Protein AF-A0A2S5E9N4-F1 (afdb_monomer)

Secondary structure (DSSP, 8-state):
---SS-HHHHHHHHHHHHHSSS-HHHHHHHHHHHHHHHHHHHHHHHHHHHHHHHHHHHHHHHHHHHHTTSHHHHHHHHHHHHHHHHHHHHHHHHHHHHH--SHHHHHHHHHHHHHHHHH---HHHHHHHH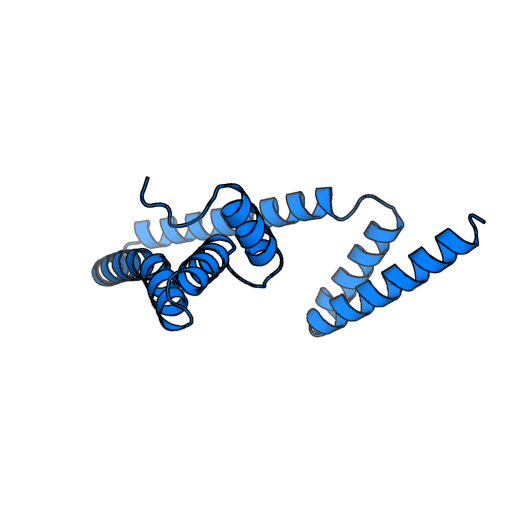HHHHHHHHHHHHHTT-

Sequence (146 aa):
KHNWATDEEVIDYYAIGQSTPGIIAINTATFIGYKLRGTLGGIFATLGMVFPSIVIITIIAIFFEQFQNLQIVQHAFGGIRVVVVALMLNAIINMWKKSIKDYIGIIIFLVSFLVVAFLKLSPVVVVIASFAVGLIIQQNKDDDRK

Organism: NCBI:txid1122953

Mean predicted aligned error: 6.97 Å

InterPro domains:
  IPR003370 Chromate transporter [PF02417] (2-135)
  IPR052518 Chromate transport protein [PTHR43663] (2-140)

Foldseek 3Di:
DPPLDDPVLLVVQLVVLVVDPDDSCLSSQLVSLCVVPNNVRSVVSNCVVCVVVCVVVVVCVVVCVVCVPPPVNVVVVVVVVVVVVVVVVVVVVVCCVVQDDDPVSVVLVVVLCCCVVPVVDDNVVSVVVSVVVVVVVVVVVVVVVD

Solvent-accessible surface area (backbone atoms only — not comparable to full-atom values): 8084 Å² total; per-residue (Å²): 131,91,76,75,64,54,77,66,54,50,52,52,35,41,54,51,13,66,73,41,94,75,57,39,68,52,45,23,39,21,49,46,20,25,73,73,52,38,72,62,25,16,51,52,35,35,48,61,66,50,45,61,56,52,52,53,51,50,55,50,51,67,60,38,72,81,48,58,85,40,66,70,50,48,52,49,53,51,52,50,52,54,51,52,51,52,52,52,50,49,52,52,52,56,47,42,70,73,72,47,85,47,75,67,46,51,50,53,49,53,53,51,47,50,45,42,74,71,65,73,48,62,63,68,59,52,50,54,52,52,50,55,53,50,52,54,56,52,51,55,56,56,60,78,72,109

Radius of gyration: 22.28 Å; Cα contacts (8 Å, |Δi|>4): 81; chains: 1; bounding box: 50×45×62 Å

Structure (mmCIF, N/CA/C/O backbone):
data_AF-A0A2S5E9N4-F1
#
_entry.id   AF-A0A2S5E9N4-F1
#
loop_
_atom_site.group_PDB
_atom_site.id
_atom_site.type_symbol
_atom_site.label_atom_id
_atom_site.label_alt_id
_atom_site.label_comp_id
_atom_site.label_asym_id
_atom_site.label_entity_id
_atom_site.label_seq_id
_atom_site.pdbx_PDB_ins_code
_atom_site.Cartn_x
_atom_site.Cartn_y
_atom_site.Cartn_z
_atom_site.occupancy
_atom_site.B_iso_or_equiv
_atom_site.auth_seq_id
_atom_site.auth_comp_id
_atom_site.auth_asym_id
_atom_site.auth_atom_id
_atom_site.pdbx_PDB_model_num
ATOM 1 N N . LYS A 1 1 ? 15.081 24.960 6.675 1.00 50.09 1 LYS A N 1
ATOM 2 C CA . LYS A 1 1 ? 14.707 23.639 6.103 1.00 50.09 1 LYS A CA 1
ATOM 3 C C . LYS A 1 1 ? 15.705 22.629 6.683 1.00 50.09 1 LYS A C 1
ATOM 5 O O . LYS A 1 1 ? 16.889 22.896 6.578 1.00 50.09 1 LYS A O 1
ATOM 10 N N . HIS A 1 2 ? 15.284 21.571 7.386 1.00 69.44 2 HIS A N 1
ATOM 11 C CA . HIS A 1 2 ? 16.169 20.730 8.225 1.00 69.44 2 HIS A CA 1
ATOM 12 C C . HIS A 1 2 ? 17.131 19.783 7.452 1.00 69.44 2 HIS A C 1
ATOM 14 O O . HIS A 1 2 ? 17.698 18.889 8.067 1.00 69.44 2 HIS A O 1
ATOM 20 N N . ASN A 1 3 ? 17.320 19.959 6.133 1.00 73.44 3 ASN A N 1
ATOM 21 C CA . ASN A 1 3 ? 18.204 19.157 5.260 1.00 73.44 3 ASN A CA 1
ATOM 22 C C . ASN A 1 3 ? 18.108 17.631 5.462 1.00 73.44 3 ASN A C 1
ATOM 24 O O . ASN A 1 3 ? 19.111 16.930 5.469 1.00 73.44 3 ASN A O 1
ATOM 28 N N . TRP A 1 4 ? 16.889 17.121 5.652 1.00 80.62 4 TRP A N 1
ATOM 29 C CA . TRP A 1 4 ? 16.637 15.687 5.838 1.00 80.62 4 TRP A CA 1
ATOM 30 C C . TRP A 1 4 ? 16.717 14.879 4.539 1.00 80.62 4 TRP A C 1
ATOM 32 O O . TRP A 1 4 ? 17.032 13.696 4.586 1.00 80.62 4 TRP A O 1
ATOM 42 N N . ALA A 1 5 ? 16.415 15.516 3.409 1.00 85.19 5 ALA A N 1
ATOM 43 C CA . ALA A 1 5 ? 16.581 14.983 2.064 1.00 85.19 5 ALA A CA 1
ATOM 44 C C . ALA A 1 5 ? 16.664 16.153 1.071 1.00 85.19 5 ALA A C 1
ATOM 46 O O . ALA A 1 5 ? 16.058 17.211 1.313 1.00 85.19 5 ALA A O 1
ATOM 47 N N . THR A 1 6 ? 17.402 15.978 -0.023 1.00 90.69 6 THR A N 1
ATOM 48 C CA . THR A 1 6 ? 17.334 16.875 -1.187 1.00 90.69 6 THR A CA 1
ATOM 49 C C . THR A 1 6 ? 16.062 16.611 -1.994 1.00 90.69 6 THR A C 1
ATOM 51 O O . THR A 1 6 ? 15.408 15.581 -1.830 1.00 90.69 6 THR A O 1
ATOM 54 N N . ASP A 1 7 ? 15.679 17.543 -2.869 1.00 89.25 7 ASP A N 1
ATOM 55 C CA . ASP A 1 7 ? 14.476 17.363 -3.691 1.00 89.25 7 ASP A CA 1
ATOM 56 C C . ASP A 1 7 ? 14.639 16.172 -4.670 1.00 89.25 7 ASP A C 1
ATOM 58 O O . ASP A 1 7 ? 13.678 15.448 -4.921 1.00 89.25 7 ASP A O 1
ATOM 62 N N . GLU A 1 8 ? 15.865 15.903 -5.136 1.00 90.44 8 GLU A N 1
ATOM 63 C CA . GLU A 1 8 ? 16.226 14.716 -5.932 1.00 90.44 8 GLU A CA 1
ATOM 64 C C . GLU A 1 8 ? 16.077 13.422 -5.121 1.00 90.44 8 GLU A C 1
ATOM 66 O O . GLU A 1 8 ? 15.406 12.491 -5.562 1.00 90.44 8 GLU A O 1
ATOM 71 N N . GLU A 1 9 ? 16.605 13.387 -3.892 1.00 90.31 9 GLU A N 1
ATOM 72 C CA . GLU A 1 9 ? 16.475 12.223 -3.008 1.00 90.31 9 GLU A CA 1
ATOM 73 C C . GLU A 1 9 ? 15.005 11.906 -2.699 1.00 90.31 9 GLU A C 1
ATOM 75 O O . GLU A 1 9 ? 14.612 10.740 -2.651 1.00 90.31 9 GLU A O 1
ATOM 80 N N . VAL A 1 10 ? 14.161 12.926 -2.515 1.00 91.06 10 VAL A N 1
ATOM 81 C CA . VAL A 1 10 ? 12.720 12.723 -2.298 1.00 91.06 10 VAL A CA 1
ATOM 82 C C . VAL A 1 10 ? 12.061 12.075 -3.519 1.00 91.06 10 VAL A C 1
ATOM 84 O O . VAL A 1 10 ? 11.229 11.183 -3.342 1.00 91.06 10 VAL A O 1
ATOM 87 N N . ILE A 1 11 ? 12.426 12.485 -4.737 1.00 93.06 11 ILE A N 1
ATOM 88 C CA . ILE A 1 11 ? 11.906 11.889 -5.977 1.00 93.06 11 ILE A CA 1
ATOM 89 C C . ILE A 1 11 ? 12.355 10.427 -6.101 1.00 93.06 11 ILE A C 1
ATOM 91 O O . ILE A 1 11 ? 11.525 9.562 -6.395 1.00 93.06 11 ILE A O 1
ATOM 95 N N . ASP A 1 12 ? 13.621 10.132 -5.807 1.00 93.25 12 ASP A N 1
ATOM 96 C CA . ASP A 1 12 ? 14.156 8.768 -5.856 1.00 93.25 12 ASP A CA 1
ATOM 97 C C . ASP A 1 12 ? 13.459 7.851 -4.842 1.00 93.25 12 ASP A C 1
ATOM 99 O O . ASP A 1 12 ? 12.970 6.772 -5.194 1.00 93.25 12 ASP A O 1
ATOM 103 N N . TYR A 1 13 ? 13.324 8.287 -3.585 1.00 93.25 13 TYR A N 1
ATOM 104 C CA . TYR A 1 13 ? 12.618 7.504 -2.566 1.00 93.25 13 TYR A CA 1
ATOM 105 C C . TYR A 1 13 ? 11.133 7.348 -2.872 1.00 93.25 13 TYR A C 1
ATOM 107 O O . TYR A 1 13 ? 10.557 6.306 -2.556 1.00 93.25 13 TYR A O 1
ATOM 115 N N . TYR A 1 14 ? 10.513 8.341 -3.508 1.00 93.69 14 TYR A N 1
ATOM 116 C CA . TYR A 1 14 ? 9.137 8.234 -3.972 1.00 93.69 14 TYR A CA 1
ATOM 117 C C . TYR A 1 14 ? 9.001 7.167 -5.064 1.00 93.69 14 TYR A C 1
ATOM 119 O O . TYR A 1 14 ? 8.105 6.327 -4.985 1.00 93.69 14 TYR A O 1
ATOM 127 N N . ALA A 1 15 ? 9.912 7.137 -6.041 1.00 93.69 15 ALA A N 1
ATOM 128 C CA . ALA A 1 15 ? 9.927 6.125 -7.097 1.00 93.69 15 ALA A CA 1
ATOM 129 C C . ALA A 1 15 ? 10.134 4.705 -6.534 1.00 93.69 15 ALA A C 1
ATOM 131 O O . ALA A 1 15 ? 9.412 3.770 -6.902 1.00 93.69 15 ALA A O 1
ATOM 132 N N . ILE A 1 16 ? 11.055 4.545 -5.579 1.00 92.75 16 ILE A N 1
ATOM 133 C CA . ILE A 1 16 ? 11.259 3.274 -4.866 1.00 92.75 16 ILE A CA 1
ATOM 134 C C . ILE A 1 16 ? 10.006 2.909 -4.057 1.00 92.75 16 ILE A C 1
ATOM 136 O O . ILE A 1 16 ? 9.547 1.763 -4.090 1.00 92.75 16 ILE A O 1
ATOM 140 N N . GLY A 1 17 ? 9.413 3.882 -3.363 1.00 92.75 17 GLY A N 1
ATOM 141 C CA . GLY A 1 17 ? 8.207 3.704 -2.560 1.00 92.75 17 GLY A CA 1
ATOM 142 C C . GLY A 1 17 ? 6.983 3.297 -3.379 1.00 92.75 17 GLY A C 1
ATOM 143 O O . GLY A 1 17 ? 6.176 2.513 -2.883 1.00 92.75 17 GLY A O 1
ATOM 144 N N . GLN A 1 18 ? 6.872 3.774 -4.623 1.00 92.44 18 GLN A N 1
ATOM 145 C CA . GLN A 1 18 ? 5.856 3.349 -5.592 1.00 92.44 18 GLN A CA 1
ATOM 146 C C . GLN A 1 18 ? 6.109 1.961 -6.180 1.00 92.44 18 GLN A C 1
ATOM 148 O O . GLN A 1 18 ? 5.155 1.261 -6.511 1.00 92.44 18 GLN A O 1
ATOM 153 N N . SER A 1 19 ? 7.375 1.567 -6.317 1.00 91.56 19 SER A N 1
ATOM 154 C CA . SER A 1 19 ? 7.757 0.260 -6.864 1.00 91.56 19 SER A CA 1
ATOM 155 C C . SER A 1 19 ? 7.633 -0.863 -5.828 1.00 91.56 19 SER A C 1
ATOM 157 O O . SER A 1 19 ? 7.438 -2.026 -6.177 1.00 91.56 19 SER A O 1
ATOM 159 N N . THR A 1 20 ? 7.743 -0.520 -4.544 1.00 90.94 20 THR A N 1
ATOM 160 C CA . THR A 1 20 ? 7.648 -1.461 -3.423 1.00 90.94 20 THR A CA 1
ATOM 161 C C . THR A 1 20 ? 6.181 -1.681 -3.036 1.00 90.94 20 THR A C 1
ATOM 163 O O . THR A 1 20 ? 5.428 -0.708 -2.960 1.00 90.94 20 THR A O 1
ATOM 166 N N . PRO A 1 21 ? 5.744 -2.920 -2.732 1.00 83.38 21 PRO A N 1
ATOM 167 C CA . PRO A 1 21 ? 4.399 -3.146 -2.211 1.00 83.38 21 PRO A CA 1
ATOM 168 C C . PRO A 1 21 ? 4.179 -2.357 -0.911 1.00 83.38 21 PRO A C 1
ATOM 170 O O . PRO A 1 21 ? 5.029 -2.353 -0.022 1.00 83.38 21 PRO A O 1
ATOM 173 N N . GLY A 1 22 ? 3.032 -1.689 -0.788 1.00 88.25 22 GLY A N 1
ATOM 174 C CA . GLY A 1 22 ? 2.649 -0.957 0.420 1.00 88.25 22 GLY A CA 1
ATOM 175 C C . GLY A 1 22 ? 2.135 0.456 0.152 1.00 88.25 22 GLY A C 1
ATOM 176 O O . GLY A 1 22 ? 1.784 0.820 -0.968 1.00 88.25 22 GLY A O 1
ATOM 177 N N . ILE A 1 23 ? 2.056 1.254 1.217 1.00 91.62 23 ILE A N 1
ATOM 178 C CA . ILE A 1 23 ? 1.611 2.647 1.148 1.00 91.62 23 ILE A CA 1
ATOM 179 C C . ILE A 1 23 ? 2.818 3.511 0.784 1.00 91.62 23 ILE A C 1
ATOM 181 O O . ILE A 1 23 ? 3.757 3.617 1.571 1.00 91.62 23 ILE A O 1
ATOM 185 N N . ILE A 1 24 ? 2.764 4.162 -0.381 1.00 93.81 24 ILE A N 1
ATOM 186 C CA . ILE A 1 24 ? 3.867 4.958 -0.955 1.00 93.81 24 ILE A CA 1
ATOM 187 C C . ILE A 1 24 ? 4.451 5.936 0.069 1.00 93.81 24 ILE A C 1
ATOM 189 O O . ILE A 1 24 ? 5.667 6.028 0.214 1.00 93.81 24 ILE A O 1
ATOM 193 N N . ALA A 1 25 ? 3.585 6.636 0.809 1.00 92.69 25 ALA A N 1
ATOM 194 C CA . ALA A 1 25 ? 4.003 7.587 1.833 1.00 92.69 25 ALA A CA 1
ATOM 195 C C . ALA A 1 25 ? 4.840 6.917 2.936 1.00 92.69 25 ALA A C 1
ATOM 197 O O . ALA A 1 25 ? 5.921 7.416 3.248 1.00 92.69 25 ALA A O 1
ATOM 198 N N . ILE A 1 26 ? 4.382 5.774 3.470 1.00 94.75 26 ILE A N 1
ATOM 199 C CA . ILE A 1 26 ? 5.093 5.026 4.519 1.00 94.75 26 ILE A CA 1
ATOM 200 C C . ILE A 1 26 ? 6.456 4.607 3.994 1.00 94.75 26 ILE A C 1
ATOM 202 O O . ILE A 1 26 ? 7.459 4.985 4.587 1.00 94.75 26 ILE A O 1
ATOM 206 N N . ASN A 1 27 ? 6.489 3.929 2.843 1.00 95.06 27 ASN A N 1
ATOM 207 C CA . ASN A 1 27 ? 7.728 3.447 2.238 1.00 95.06 27 ASN A CA 1
ATOM 208 C C . ASN A 1 27 ? 8.729 4.597 2.032 1.00 95.06 27 ASN A C 1
ATOM 210 O O . ASN A 1 27 ? 9.882 4.494 2.445 1.00 95.06 27 ASN A O 1
ATOM 214 N N . THR A 1 28 ? 8.278 5.728 1.478 1.00 94.12 28 THR A N 1
ATOM 215 C CA . THR A 1 28 ? 9.125 6.913 1.252 1.00 94.12 28 THR A CA 1
ATOM 216 C C . THR A 1 28 ? 9.715 7.437 2.567 1.00 94.12 28 THR A C 1
ATOM 218 O O . THR A 1 28 ? 10.921 7.668 2.650 1.00 94.12 28 THR A O 1
ATOM 221 N N . ALA A 1 29 ? 8.909 7.584 3.625 1.00 94.00 29 ALA A N 1
ATOM 222 C CA . ALA A 1 29 ? 9.426 8.042 4.916 1.00 94.00 29 ALA A CA 1
ATOM 223 C C . ALA A 1 29 ? 10.360 7.020 5.571 1.00 94.00 29 ALA A C 1
ATOM 225 O O . ALA A 1 29 ? 11.349 7.420 6.184 1.00 94.00 29 ALA A O 1
ATOM 226 N N . THR A 1 30 ? 10.087 5.721 5.426 1.00 94.94 30 THR A N 1
ATOM 227 C CA . THR A 1 30 ? 10.974 4.653 5.897 1.00 94.94 30 THR A CA 1
ATOM 228 C C . THR A 1 30 ? 12.348 4.769 5.244 1.00 94.94 30 THR A C 1
ATOM 230 O O . THR A 1 30 ? 13.351 4.711 5.955 1.00 94.94 30 THR A O 1
ATOM 233 N N . PHE A 1 31 ? 12.420 4.989 3.926 1.00 93.75 31 PHE A N 1
ATOM 234 C CA . PHE A 1 31 ? 13.695 5.140 3.218 1.00 93.75 31 PHE A CA 1
ATOM 235 C C . PHE A 1 31 ? 14.437 6.425 3.600 1.00 93.75 31 PHE A C 1
ATOM 237 O O . PHE A 1 31 ? 15.640 6.371 3.860 1.00 93.75 31 PHE A O 1
ATOM 244 N N . ILE A 1 32 ? 13.731 7.552 3.736 1.00 93.38 32 ILE A N 1
ATOM 245 C CA . ILE A 1 32 ? 14.329 8.809 4.222 1.00 93.38 32 ILE A CA 1
ATOM 246 C C . ILE A 1 32 ? 14.870 8.629 5.650 1.00 93.38 32 ILE A C 1
ATOM 248 O O . ILE A 1 32 ? 16.010 8.987 5.945 1.00 93.38 32 ILE A O 1
ATOM 252 N N . GLY A 1 33 ? 14.092 8.014 6.545 1.00 93.69 33 GLY A N 1
ATOM 253 C CA . GLY A 1 33 ? 14.532 7.700 7.904 1.00 93.69 33 GLY A CA 1
ATOM 254 C C . GLY A 1 33 ? 15.739 6.763 7.919 1.00 93.69 33 GLY A C 1
ATOM 255 O O . GLY A 1 33 ? 16.688 6.981 8.678 1.00 93.69 33 GLY A O 1
ATOM 256 N N . TYR A 1 34 ? 15.738 5.757 7.043 1.00 94.50 34 TYR A N 1
ATOM 257 C CA . TYR A 1 34 ? 16.846 4.822 6.886 1.00 94.50 34 TYR A CA 1
ATOM 258 C C . TYR A 1 34 ? 18.127 5.514 6.421 1.00 94.50 34 TYR A C 1
ATOM 260 O O . TYR A 1 34 ? 19.201 5.256 6.960 1.00 94.50 34 TYR A O 1
ATOM 268 N N . LYS A 1 35 ? 18.025 6.452 5.479 1.00 91.75 35 LYS A N 1
ATOM 269 C CA . LYS A 1 35 ? 19.163 7.257 5.027 1.00 91.75 35 LYS A CA 1
ATOM 270 C C . LYS A 1 35 ? 19.772 8.083 6.162 1.00 91.75 35 LYS A C 1
ATOM 272 O O . LYS A 1 35 ? 20.992 8.182 6.251 1.00 91.75 35 LYS A O 1
ATOM 277 N N . LEU A 1 36 ? 18.936 8.650 7.031 1.00 91.44 36 LEU A N 1
ATOM 278 C CA . LEU A 1 36 ? 19.382 9.543 8.102 1.00 91.44 36 LEU A CA 1
ATOM 279 C C . LEU A 1 36 ? 20.044 8.817 9.278 1.00 91.44 36 LEU A C 1
ATOM 281 O O . LEU A 1 36 ? 21.021 9.323 9.829 1.00 91.44 36 LEU A O 1
ATOM 285 N N . ARG A 1 37 ? 19.497 7.675 9.718 1.00 92.38 3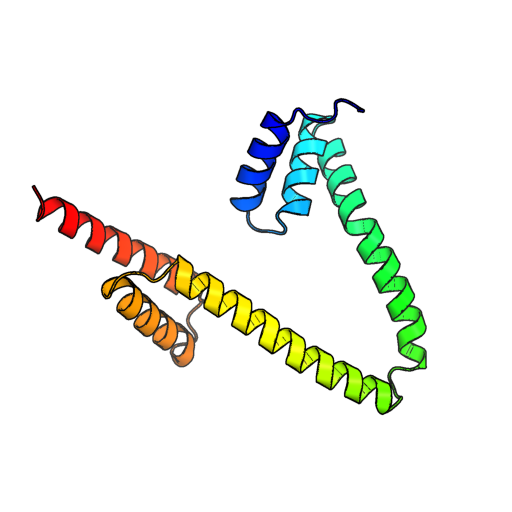7 ARG A N 1
ATOM 286 C CA . ARG A 1 37 ? 19.984 6.958 10.918 1.00 92.38 37 ARG A CA 1
ATOM 287 C C . ARG A 1 37 ? 19.959 5.430 10.793 1.00 92.38 37 ARG A C 1
ATOM 289 O O . ARG A 1 37 ? 19.801 4.728 11.794 1.00 92.38 37 ARG A O 1
ATOM 296 N N . GLY A 1 38 ? 20.095 4.903 9.581 1.00 92.81 38 GLY A N 1
ATOM 297 C CA . GLY A 1 38 ? 20.077 3.465 9.320 1.00 92.81 38 GLY A CA 1
ATOM 298 C C . GLY A 1 38 ? 18.768 2.807 9.759 1.00 92.81 38 GLY A C 1
ATOM 299 O O . GLY A 1 38 ? 17.702 3.422 9.782 1.00 92.81 38 GLY A O 1
ATOM 300 N N . THR A 1 39 ? 18.841 1.541 10.159 1.00 94.69 39 THR A N 1
ATOM 301 C CA . THR A 1 39 ? 17.671 0.730 10.541 1.00 94.69 39 THR A CA 1
ATOM 302 C C . THR A 1 39 ? 16.783 1.403 11.591 1.00 94.69 39 THR A C 1
ATOM 304 O O . THR A 1 39 ? 15.566 1.444 11.424 1.00 94.69 39 THR 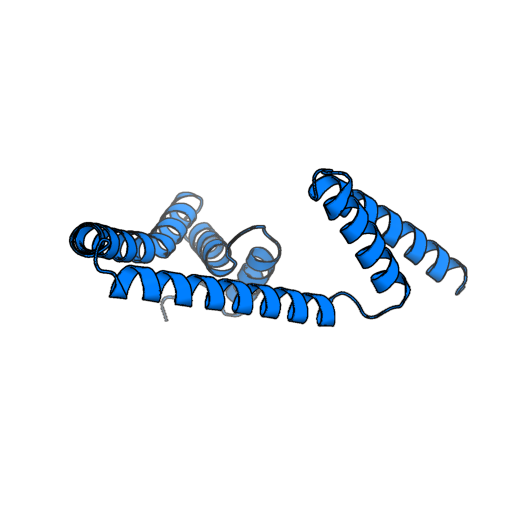A O 1
ATOM 307 N N . LEU A 1 40 ? 17.375 2.001 12.629 1.00 96.50 40 LEU A N 1
ATOM 308 C CA . LEU A 1 40 ? 16.629 2.710 13.672 1.00 96.50 40 LEU A CA 1
ATOM 309 C C . LEU A 1 40 ? 15.871 3.915 13.111 1.00 96.50 40 LEU A C 1
ATOM 311 O O . LEU A 1 40 ? 14.699 4.103 13.432 1.00 96.50 40 LEU A O 1
ATOM 315 N N . GLY A 1 41 ? 16.506 4.703 12.243 1.00 94.75 41 GLY A N 1
ATOM 316 C CA . GLY A 1 41 ? 15.848 5.835 11.593 1.00 94.75 41 GLY A CA 1
ATOM 317 C C . GLY A 1 41 ? 14.648 5.412 10.747 1.00 94.75 41 GLY A C 1
ATOM 318 O O . GLY A 1 41 ? 13.595 6.041 10.830 1.00 94.75 41 GLY A O 1
ATOM 319 N N . GLY A 1 42 ? 14.766 4.309 10.002 1.00 94.88 42 GLY A N 1
ATOM 320 C CA . GLY A 1 42 ? 13.654 3.753 9.226 1.00 94.88 42 GLY A CA 1
ATOM 321 C C . GLY A 1 42 ? 12.490 3.284 10.107 1.00 94.88 42 GLY A C 1
ATOM 322 O O . GLY A 1 42 ? 11.331 3.584 9.810 1.00 94.88 42 GLY A O 1
ATOM 323 N N . ILE A 1 43 ? 12.786 2.614 11.228 1.00 96.31 43 ILE A N 1
ATOM 324 C CA . ILE A 1 43 ? 11.771 2.161 12.195 1.00 96.31 43 ILE A CA 1
ATOM 325 C C . ILE A 1 43 ? 11.030 3.361 12.794 1.00 96.31 43 ILE A C 1
ATOM 327 O O . ILE A 1 43 ? 9.802 3.410 12.736 1.00 96.31 43 ILE A O 1
ATOM 331 N N . PHE A 1 44 ? 11.751 4.354 13.322 1.00 96.69 44 PHE A N 1
ATOM 332 C CA . PHE A 1 44 ? 11.124 5.526 13.941 1.00 96.69 44 PHE A CA 1
ATOM 333 C C . PHE A 1 44 ? 10.361 6.396 12.937 1.00 96.69 44 PHE A C 1
ATOM 335 O O . PHE A 1 44 ? 9.308 6.921 13.291 1.00 96.69 44 PHE A O 1
ATOM 342 N N . ALA A 1 45 ? 10.826 6.518 11.690 1.00 95.25 45 ALA A N 1
ATOM 343 C CA . ALA A 1 45 ? 10.089 7.232 10.647 1.00 95.25 45 ALA A CA 1
ATOM 344 C C . ALA A 1 45 ? 8.770 6.525 10.293 1.00 95.25 45 ALA A C 1
ATOM 346 O O . ALA A 1 45 ? 7.724 7.167 10.191 1.00 95.25 45 ALA A O 1
ATOM 347 N N . THR A 1 46 ? 8.807 5.195 10.181 1.00 94.62 46 THR A N 1
ATOM 348 C CA . THR A 1 46 ? 7.616 4.368 9.934 1.00 94.62 46 THR A CA 1
ATOM 349 C C . THR A 1 46 ? 6.622 4.489 11.084 1.00 94.62 46 THR A C 1
ATOM 351 O O . THR A 1 46 ? 5.452 4.804 10.867 1.00 94.62 46 THR A O 1
ATOM 354 N N . LEU A 1 47 ? 7.091 4.294 12.321 1.00 96.12 47 LEU A N 1
ATOM 355 C CA . LEU A 1 47 ? 6.256 4.415 13.512 1.00 96.12 47 LEU A CA 1
ATOM 356 C C . LEU A 1 47 ? 5.681 5.823 13.633 1.00 96.12 47 LEU A C 1
ATOM 358 O O . LEU A 1 47 ? 4.485 5.956 13.852 1.00 96.12 47 LEU A O 1
ATOM 362 N N . GLY A 1 48 ? 6.486 6.862 13.411 1.00 95.19 48 GLY A N 1
ATOM 363 C CA . GLY A 1 48 ? 6.034 8.251 13.434 1.00 95.19 48 GLY A CA 1
ATOM 364 C C . GLY A 1 48 ? 4.929 8.545 12.417 1.00 95.19 48 GLY A C 1
ATOM 365 O O . GLY A 1 48 ? 4.017 9.307 12.730 1.00 95.19 48 GLY A O 1
ATOM 366 N N . MET A 1 49 ? 4.954 7.912 11.238 1.00 94.88 49 MET A N 1
ATOM 367 C CA . MET A 1 49 ? 3.880 8.067 10.251 1.00 94.88 49 MET A CA 1
ATOM 368 C C . MET A 1 49 ? 2.584 7.361 10.670 1.00 94.88 49 MET A C 1
ATOM 370 O O . MET A 1 49 ? 1.495 7.911 10.498 1.00 94.88 49 MET A O 1
ATOM 374 N N . VAL A 1 50 ? 2.678 6.140 11.197 1.00 95.38 50 VAL A N 1
ATOM 375 C CA . VAL A 1 50 ? 1.494 5.322 11.517 1.00 95.38 50 VAL A CA 1
ATOM 376 C C . VAL A 1 50 ? 0.882 5.700 12.875 1.00 95.38 50 VAL A C 1
ATOM 378 O O . VAL A 1 50 ? -0.337 5.631 13.047 1.00 95.38 50 VAL A O 1
ATOM 381 N N . PHE A 1 51 ? 1.700 6.166 13.818 1.00 96.94 51 PHE A N 1
ATOM 382 C CA . PHE A 1 51 ? 1.308 6.558 15.172 1.00 96.94 51 PHE A CA 1
ATOM 383 C C . PHE A 1 51 ? 0.096 7.502 15.243 1.00 96.94 51 PHE A C 1
ATOM 385 O O . PHE A 1 51 ? -0.858 7.149 15.938 1.00 96.94 51 PHE A O 1
ATOM 392 N N . PRO A 1 52 ? 0.043 8.649 14.530 1.00 95.69 52 PRO A N 1
ATOM 393 C CA . PRO A 1 52 ? -1.110 9.546 14.615 1.00 95.69 52 PRO A CA 1
ATOM 394 C C . PRO A 1 52 ? -2.411 8.862 14.182 1.00 95.69 52 PRO A C 1
ATOM 396 O O . PRO A 1 52 ? -3.444 9.051 14.820 1.00 95.69 52 PRO A O 1
ATOM 399 N N . SER A 1 53 ? -2.358 8.015 13.150 1.00 95.69 53 SER A N 1
ATOM 400 C CA . SER A 1 53 ? -3.534 7.274 12.681 1.00 95.69 53 SER A CA 1
ATOM 401 C C . SER A 1 53 ? -4.015 6.271 13.730 1.00 95.69 53 SER A C 1
ATOM 403 O O . SER A 1 53 ? -5.211 6.205 14.003 1.00 95.69 53 SER A O 1
ATOM 405 N N . ILE A 1 54 ? -3.093 5.538 14.364 1.00 96.19 54 ILE A N 1
ATOM 406 C CA . ILE A 1 54 ? -3.422 4.599 15.448 1.00 96.19 54 ILE A CA 1
ATOM 407 C C . ILE A 1 54 ? -4.073 5.337 16.618 1.00 96.19 54 ILE A C 1
ATOM 409 O O . ILE A 1 54 ? -5.117 4.900 17.100 1.00 96.19 54 ILE A O 1
ATOM 413 N N . VAL A 1 55 ? -3.493 6.455 17.059 1.00 97.38 55 VAL A N 1
ATOM 414 C CA . VAL A 1 55 ? -4.017 7.234 18.191 1.00 97.38 55 VAL A CA 1
ATOM 415 C C . VAL A 1 55 ? -5.432 7.730 17.897 1.00 97.38 55 VAL A C 1
ATOM 417 O O . VAL A 1 55 ? -6.336 7.500 18.697 1.00 97.38 55 VAL A O 1
ATOM 420 N N . ILE A 1 56 ? -5.647 8.349 16.733 1.00 96.88 56 ILE A N 1
ATOM 421 C CA . ILE A 1 56 ? -6.956 8.893 16.350 1.00 96.88 56 ILE A CA 1
ATOM 422 C C . ILE A 1 56 ? -8.004 7.778 16.256 1.00 96.88 56 ILE A C 1
ATOM 424 O O . ILE A 1 56 ? -9.083 7.904 16.834 1.00 96.88 56 ILE A O 1
ATOM 428 N N . ILE A 1 57 ? -7.691 6.670 15.576 1.00 95.75 57 ILE A N 1
ATOM 429 C CA . ILE A 1 57 ? -8.629 5.549 15.416 1.00 95.75 57 ILE A CA 1
ATOM 430 C C . ILE A 1 57 ? -8.954 4.911 16.768 1.00 95.75 57 ILE A C 1
ATOM 432 O O . ILE A 1 57 ? -10.115 4.610 17.027 1.00 95.75 57 ILE A O 1
ATOM 436 N N . THR A 1 58 ? -7.959 4.744 17.642 1.00 95.81 58 THR A N 1
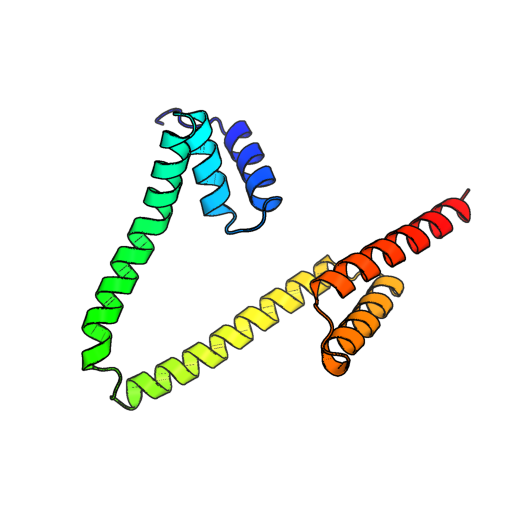ATOM 437 C CA . THR A 1 58 ? -8.161 4.164 18.978 1.00 95.81 58 THR A CA 1
ATOM 438 C C . THR A 1 58 ? -9.089 5.036 19.819 1.00 95.81 58 THR A C 1
ATOM 440 O O . THR A 1 58 ? -10.026 4.523 20.424 1.00 95.81 58 THR A O 1
ATOM 443 N N . ILE A 1 59 ? -8.881 6.356 19.811 1.00 95.69 59 ILE A N 1
ATOM 444 C CA . ILE A 1 5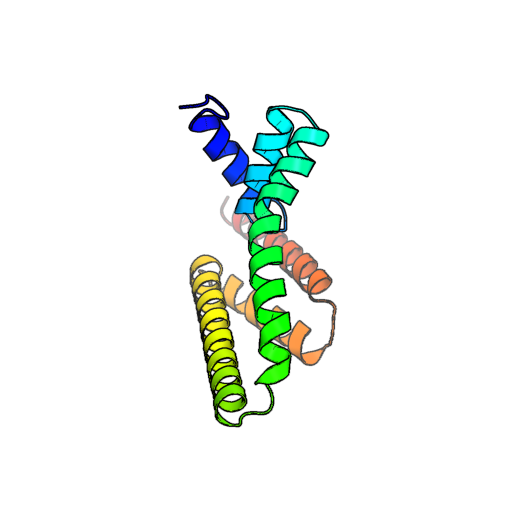9 ? -9.760 7.303 20.508 1.00 95.69 59 ILE A CA 1
ATOM 445 C C . ILE A 1 59 ? -11.190 7.176 19.977 1.00 95.69 59 ILE A C 1
ATOM 447 O O . ILE A 1 59 ? -12.119 7.000 20.762 1.00 95.69 59 ILE A O 1
ATOM 451 N N . ILE A 1 60 ? -11.370 7.211 18.654 1.00 93.88 60 ILE A N 1
ATOM 452 C CA . ILE A 1 60 ? -12.694 7.075 18.035 1.00 93.88 60 ILE A CA 1
ATOM 453 C C . ILE A 1 60 ? -13.343 5.745 18.432 1.00 93.88 60 ILE A C 1
ATOM 455 O O . ILE A 1 60 ? -14.513 5.742 18.798 1.00 93.88 60 ILE A O 1
ATOM 459 N N . ALA A 1 61 ? -12.600 4.638 18.400 1.00 93.06 61 ALA A N 1
ATOM 460 C CA . ALA A 1 61 ? -13.110 3.311 18.730 1.00 93.06 61 ALA A CA 1
ATOM 461 C C . ALA A 1 61 ? -13.630 3.224 20.175 1.00 93.06 61 ALA A C 1
ATOM 463 O O . ALA A 1 61 ? -14.718 2.694 20.391 1.00 93.06 61 ALA A O 1
ATOM 464 N N . ILE A 1 62 ? -12.910 3.808 21.140 1.00 93.19 62 ILE A N 1
ATOM 465 C CA . ILE A 1 62 ? -13.320 3.828 22.556 1.00 93.19 62 ILE A CA 1
ATOM 466 C C . ILE A 1 62 ? -14.676 4.525 22.730 1.00 93.19 62 ILE A C 1
ATOM 468 O O . ILE A 1 62 ? -15.553 4.021 23.428 1.00 93.19 62 ILE A O 1
ATOM 472 N N . PHE A 1 63 ? -14.876 5.674 22.081 1.00 90.56 63 PHE A N 1
ATOM 473 C CA . PHE A 1 63 ? -16.157 6.385 22.154 1.00 90.56 63 PHE A CA 1
ATOM 474 C C . PHE A 1 63 ? -17.243 5.731 21.293 1.00 90.56 63 PHE A C 1
ATOM 476 O O . PHE A 1 63 ? -18.429 5.824 21.606 1.00 90.56 63 PHE A O 1
ATOM 483 N N . PHE A 1 64 ? -16.858 5.051 20.214 1.00 89.12 64 PHE A N 1
ATOM 484 C CA . PHE A 1 64 ? -17.786 4.421 19.283 1.00 89.12 64 PHE A CA 1
ATOM 485 C C . PHE A 1 64 ? -18.604 3.298 19.927 1.00 89.12 64 PHE A C 1
ATOM 487 O O . PHE A 1 64 ? -19.800 3.188 19.645 1.00 89.12 64 PHE A O 1
ATOM 494 N N . GLU A 1 65 ? -18.009 2.511 20.830 1.00 84.00 65 GLU A N 1
ATOM 495 C CA . GLU A 1 65 ? -18.710 1.406 21.502 1.00 84.00 65 GLU A CA 1
ATOM 496 C C . GLU A 1 65 ? -19.987 1.852 22.230 1.00 84.00 65 GLU A C 1
ATOM 498 O O . GLU A 1 65 ? -20.949 1.086 22.312 1.00 84.00 65 GLU A O 1
ATOM 503 N N . GLN A 1 66 ? -20.028 3.105 22.692 1.00 87.38 66 GLN A N 1
ATOM 504 C CA . GLN A 1 66 ? -21.161 3.685 23.415 1.00 87.38 66 GLN A CA 1
ATOM 505 C C . GLN A 1 66 ? -22.354 4.015 22.503 1.00 87.38 66 GLN A C 1
ATOM 507 O O . GLN A 1 66 ? -23.497 4.007 22.959 1.00 87.38 66 GLN A O 1
ATOM 512 N N . PHE A 1 67 ? -22.114 4.286 21.215 1.00 87.50 67 PHE A N 1
ATOM 513 C CA . PHE A 1 67 ? -23.129 4.804 20.286 1.00 87.50 67 PHE A CA 1
ATOM 514 C C . PHE A 1 67 ? -23.391 3.903 19.071 1.00 87.50 67 PHE A C 1
ATOM 516 O O . PHE A 1 67 ? -24.329 4.160 18.316 1.00 87.50 67 PHE A O 1
ATOM 523 N N . GLN A 1 68 ? -22.627 2.822 18.887 1.00 86.12 68 GLN A N 1
ATOM 524 C CA . GLN A 1 68 ? -22.756 1.898 17.747 1.00 86.12 68 GLN A CA 1
ATOM 525 C C . GLN A 1 68 ? -24.155 1.267 17.580 1.00 86.12 68 GLN A C 1
ATOM 527 O O . GLN A 1 68 ? -24.541 0.880 16.477 1.00 86.12 68 GLN A O 1
ATOM 532 N N . ASN A 1 69 ? -24.931 1.178 18.664 1.00 88.12 69 ASN A N 1
ATOM 533 C CA . ASN A 1 69 ? -26.280 0.604 18.657 1.00 88.12 69 ASN A CA 1
ATOM 534 C C . ASN A 1 69 ? -27.360 1.586 18.175 1.00 88.12 69 ASN A C 1
ATOM 536 O O . ASN A 1 69 ? -28.499 1.181 17.948 1.00 88.12 69 ASN A O 1
ATOM 540 N N . LEU A 1 70 ? -27.032 2.871 18.009 1.00 92.31 70 LEU A N 1
ATOM 541 C CA . LEU A 1 70 ? -27.971 3.843 17.462 1.00 92.31 70 LEU A CA 1
ATOM 542 C C . LEU A 1 70 ? -28.229 3.549 15.980 1.00 92.31 70 LEU A C 1
ATOM 544 O O . LEU A 1 70 ? -27.299 3.462 15.177 1.00 92.31 70 LEU A O 1
ATOM 548 N N . GLN A 1 71 ? -29.504 3.474 15.593 1.00 89.88 71 GLN A N 1
ATOM 549 C CA . GLN A 1 71 ? -29.913 3.204 14.207 1.00 89.88 71 GLN A CA 1
ATOM 550 C C . GLN A 1 71 ? -29.292 4.195 13.210 1.00 89.88 71 GLN A C 1
ATOM 552 O O . GLN A 1 71 ? -28.830 3.798 12.144 1.00 89.88 71 GLN A O 1
ATOM 557 N N . ILE A 1 72 ? -29.198 5.477 13.581 1.00 91.88 72 ILE A N 1
ATOM 558 C CA . ILE A 1 72 ? -28.565 6.524 12.762 1.00 91.88 72 ILE A CA 1
ATOM 559 C C . ILE A 1 72 ? -27.108 6.169 12.436 1.00 91.88 72 ILE A C 1
ATOM 561 O O . ILE A 1 72 ? -26.674 6.327 11.296 1.00 91.88 72 ILE A O 1
ATOM 565 N N . VAL A 1 73 ? -26.362 5.653 13.415 1.00 90.69 73 VAL A N 1
ATOM 566 C CA . VAL A 1 73 ? -24.962 5.260 13.236 1.00 90.69 73 VAL A CA 1
ATOM 567 C C . VAL A 1 73 ? -24.877 4.068 12.286 1.00 90.69 73 VAL A C 1
ATOM 569 O O . VAL A 1 73 ? -24.127 4.111 11.316 1.00 90.69 73 VAL A O 1
ATOM 572 N N . GLN A 1 74 ? -25.711 3.047 12.468 1.00 89.69 74 GLN A N 1
ATOM 573 C CA . GLN A 1 74 ? -25.744 1.889 11.568 1.00 89.69 74 GLN A CA 1
ATOM 574 C C . GLN A 1 74 ? -26.075 2.279 10.117 1.00 89.69 74 GLN A C 1
ATOM 576 O O . GLN A 1 74 ? -25.419 1.809 9.183 1.00 89.69 74 GLN A O 1
ATOM 581 N N . HIS A 1 75 ? -27.033 3.188 9.916 1.00 93.50 75 HIS A N 1
ATOM 582 C CA . HIS A 1 75 ? -27.349 3.726 8.591 1.00 93.50 75 HIS A CA 1
ATOM 583 C C . HIS A 1 75 ? -26.184 4.526 7.994 1.00 93.50 75 HIS A C 1
ATOM 585 O O . HIS A 1 75 ? -25.886 4.364 6.808 1.00 93.50 75 HIS A O 1
ATOM 591 N N . ALA A 1 76 ? -25.472 5.320 8.800 1.00 93.12 76 ALA A N 1
ATOM 592 C CA . ALA A 1 76 ? -24.278 6.034 8.354 1.00 93.12 76 ALA A CA 1
ATOM 593 C C . ALA A 1 76 ? -23.178 5.068 7.877 1.00 93.12 76 ALA A C 1
ATOM 595 O O . ALA A 1 76 ? -22.621 5.264 6.796 1.00 93.12 76 ALA A O 1
ATOM 596 N N . PHE A 1 77 ? -22.917 3.976 8.606 1.00 90.94 77 PHE A N 1
ATOM 597 C CA . PHE A 1 77 ? -21.976 2.929 8.174 1.00 90.94 77 PHE A CA 1
ATOM 598 C C . PHE A 1 77 ? -22.435 2.206 6.902 1.00 90.94 77 PHE A C 1
ATOM 600 O O . PHE A 1 77 ? -21.604 1.857 6.058 1.00 90.94 77 PHE A O 1
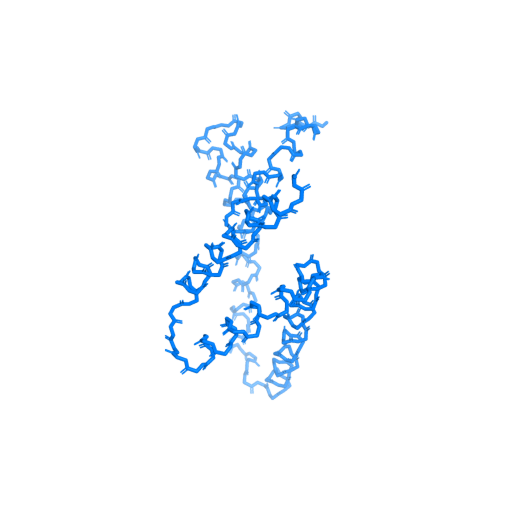ATOM 607 N N . GLY A 1 78 ? -23.746 2.023 6.727 1.00 93.69 78 GLY A N 1
ATOM 608 C CA . GLY A 1 78 ? -24.326 1.572 5.462 1.00 93.69 78 GLY A CA 1
ATOM 609 C C . GLY A 1 78 ? -23.957 2.504 4.303 1.00 93.69 78 GLY A C 1
ATOM 610 O O . GLY A 1 78 ? -23.452 2.041 3.280 1.00 93.69 78 GLY A O 1
ATOM 611 N N . GLY A 1 79 ? -24.114 3.817 4.494 1.00 95.25 79 GLY A N 1
ATOM 612 C CA . GLY A 1 79 ? -23.703 4.834 3.521 1.00 95.25 79 GLY A CA 1
ATOM 613 C C . GLY A 1 79 ? -22.200 4.809 3.226 1.00 95.25 79 GLY A C 1
ATOM 614 O O . GLY A 1 79 ? -21.801 4.779 2.061 1.00 95.25 79 GLY A O 1
ATOM 615 N N . ILE A 1 80 ? -21.360 4.728 4.263 1.00 96.00 80 ILE A N 1
ATOM 616 C CA . ILE A 1 80 ? -19.899 4.619 4.116 1.00 96.00 80 ILE A CA 1
ATOM 617 C C . ILE A 1 80 ? -19.534 3.392 3.276 1.00 96.00 80 ILE A C 1
ATOM 619 O O . ILE A 1 80 ? -18.701 3.497 2.377 1.00 96.00 80 ILE A O 1
ATOM 623 N N . ARG A 1 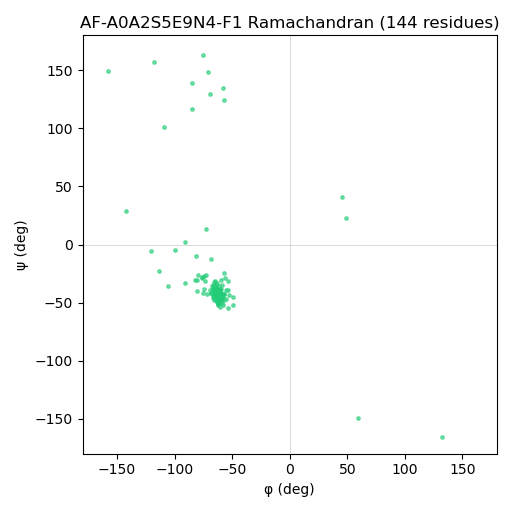81 ? -20.180 2.241 3.502 1.00 95.31 81 ARG A N 1
ATOM 624 C CA . ARG A 1 81 ? -19.925 1.021 2.720 1.00 95.31 81 ARG A CA 1
ATOM 625 C C . ARG A 1 81 ? -20.190 1.237 1.229 1.00 95.31 81 ARG A C 1
ATOM 627 O O . ARG A 1 81 ? -19.382 0.812 0.408 1.00 95.31 81 ARG A O 1
ATOM 634 N N . VAL A 1 82 ? -21.275 1.928 0.878 1.00 96.62 82 VAL A N 1
ATOM 635 C CA . VAL A 1 82 ? -21.593 2.267 -0.520 1.00 96.62 82 VAL A CA 1
ATOM 636 C C . VAL A 1 82 ? -20.530 3.193 -1.115 1.00 96.62 82 VAL A C 1
ATOM 638 O O . VAL A 1 82 ? -20.051 2.946 -2.223 1.00 96.62 82 VAL A O 1
ATOM 641 N N . VAL A 1 83 ? -20.100 4.215 -0.370 1.00 97.31 83 VAL A N 1
ATOM 642 C CA . VAL A 1 83 ? -19.041 5.138 -0.812 1.00 97.31 83 VAL A CA 1
ATOM 643 C C . VAL A 1 83 ? -17.719 4.403 -1.036 1.00 97.31 83 VAL A C 1
ATOM 645 O O . VAL A 1 83 ? -17.066 4.627 -2.051 1.00 97.31 83 VAL A O 1
ATOM 648 N N . VAL A 1 84 ? -17.337 3.484 -0.146 1.00 97.25 84 VAL A N 1
ATOM 649 C CA . VAL A 1 84 ? -16.116 2.676 -0.301 1.00 97.25 84 VAL A CA 1
ATOM 650 C C . VAL A 1 84 ? -16.162 1.849 -1.587 1.00 97.25 84 VAL A C 1
ATOM 652 O O . VAL A 1 84 ? -15.184 1.839 -2.333 1.00 97.25 84 VAL A O 1
ATOM 655 N N . VAL A 1 85 ? -17.299 1.217 -1.898 1.00 96.88 85 VAL A N 1
ATOM 656 C CA . VAL A 1 85 ? -17.473 0.484 -3.164 1.00 96.88 85 VAL A CA 1
ATOM 657 C C . VAL A 1 85 ? -17.339 1.424 -4.367 1.00 96.88 85 VAL A C 1
ATOM 659 O O . VAL A 1 85 ? -16.660 1.081 -5.334 1.00 96.88 85 VAL A O 1
ATOM 662 N N . ALA A 1 86 ? -17.913 2.628 -4.304 1.00 96.81 86 ALA A N 1
ATOM 663 C CA . ALA A 1 86 ? -17.781 3.620 -5.371 1.00 96.81 86 ALA A CA 1
ATOM 664 C C . ALA A 1 86 ? -16.324 4.088 -5.566 1.00 96.81 86 ALA A C 1
ATOM 666 O O . ALA A 1 86 ? -15.861 4.216 -6.701 1.00 96.81 86 ALA A O 1
ATOM 667 N N . LEU A 1 87 ? -15.576 4.294 -4.477 1.00 96.94 87 LEU A N 1
ATOM 668 C CA . LEU A 1 87 ? -14.152 4.640 -4.526 1.00 96.94 87 LEU A CA 1
ATOM 669 C C . LEU A 1 87 ? -13.307 3.499 -5.107 1.00 96.94 87 LEU A C 1
ATOM 671 O O . LEU A 1 87 ? -12.440 3.754 -5.944 1.00 96.94 87 LEU A O 1
ATOM 675 N N . MET A 1 88 ? -13.589 2.250 -4.724 1.00 96.38 88 MET A N 1
ATOM 676 C CA . MET A 1 88 ? -12.946 1.070 -5.313 1.00 96.38 88 MET A CA 1
ATOM 677 C C . MET A 1 88 ? -13.226 0.976 -6.813 1.00 96.38 88 MET A C 1
ATOM 679 O O . MET A 1 88 ? -12.298 0.793 -7.599 1.00 96.38 88 MET A O 1
ATOM 683 N N . LEU A 1 89 ? -14.481 1.160 -7.228 1.00 96.62 89 LEU A N 1
ATOM 684 C CA . LEU A 1 89 ? -14.857 1.146 -8.639 1.00 96.62 89 LEU A CA 1
ATOM 685 C C . LEU A 1 89 ? -14.120 2.240 -9.423 1.00 96.62 89 LEU A C 1
ATOM 687 O O . LEU A 1 89 ? -13.581 1.972 -10.494 1.00 96.62 89 LEU A O 1
ATOM 691 N N . ASN A 1 90 ? -14.038 3.455 -8.876 1.00 96.25 90 ASN A N 1
ATOM 692 C CA . ASN A 1 90 ? -13.291 4.553 -9.488 1.00 96.25 90 ASN A CA 1
ATOM 693 C C . ASN A 1 90 ? -11.798 4.204 -9.639 1.00 96.25 90 ASN A C 1
ATOM 695 O O . ASN A 1 90 ? -11.217 4.399 -10.708 1.00 96.25 90 ASN A O 1
ATOM 699 N N . ALA A 1 91 ? -11.181 3.615 -8.610 1.00 94.19 91 ALA A N 1
ATOM 700 C CA . ALA A 1 91 ? -9.800 3.143 -8.688 1.00 94.19 91 ALA A CA 1
ATOM 701 C C . ALA A 1 91 ? -9.613 2.091 -9.799 1.00 94.19 91 ALA A C 1
ATOM 703 O O . ALA A 1 91 ? -8.688 2.217 -10.604 1.00 94.19 91 ALA A O 1
ATOM 704 N N . ILE A 1 92 ? -10.525 1.117 -9.903 1.00 93.56 92 ILE A N 1
ATOM 705 C CA . ILE A 1 92 ? -10.509 0.085 -10.952 1.00 93.56 92 ILE A CA 1
ATOM 706 C C . ILE A 1 92 ? -10.645 0.715 -12.343 1.00 93.56 92 ILE A C 1
ATOM 708 O O . ILE A 1 92 ? -9.867 0.387 -13.234 1.00 93.56 92 ILE A O 1
ATOM 712 N N . ILE A 1 93 ? -11.580 1.650 -12.538 1.00 94.06 93 ILE A N 1
ATOM 713 C CA . ILE A 1 93 ? -11.787 2.336 -13.825 1.00 94.06 93 ILE A CA 1
ATOM 714 C C . ILE A 1 93 ? -10.545 3.143 -14.223 1.00 94.06 93 ILE A C 1
ATOM 716 O O . ILE A 1 93 ? -10.134 3.125 -15.386 1.00 94.06 93 ILE A O 1
ATOM 720 N N . ASN A 1 94 ? -9.926 3.847 -13.277 1.00 93.56 94 ASN A N 1
ATOM 721 C CA . ASN A 1 94 ? -8.712 4.615 -13.552 1.00 93.56 94 ASN A CA 1
ATOM 722 C C . ASN A 1 94 ? -7.532 3.705 -13.902 1.00 93.56 94 ASN A C 1
ATOM 724 O O . ASN A 1 94 ? -6.756 4.028 -14.805 1.00 93.56 94 ASN A O 1
ATOM 728 N N . MET A 1 95 ? -7.418 2.557 -13.231 1.00 91.19 95 MET A N 1
ATOM 729 C CA . MET A 1 95 ? -6.407 1.551 -13.544 1.00 91.19 95 MET A CA 1
ATOM 730 C C . MET A 1 95 ? -6.660 0.925 -14.920 1.00 91.19 95 MET A C 1
ATOM 732 O O . MET A 1 95 ? -5.742 0.855 -15.731 1.00 91.19 95 MET A O 1
ATOM 736 N N . TRP A 1 96 ? -7.914 0.586 -15.238 1.00 91.31 96 TRP A N 1
ATOM 737 C CA . TRP A 1 96 ? -8.324 0.074 -16.548 1.00 91.31 96 TRP A CA 1
ATOM 738 C C . TRP A 1 96 ? -7.891 0.999 -17.682 1.00 91.31 96 TRP A C 1
ATOM 740 O O . TRP A 1 96 ? -7.191 0.572 -18.597 1.00 91.31 96 TRP A O 1
ATOM 750 N N . LYS A 1 97 ? -8.266 2.283 -17.603 1.00 89.88 97 LYS A N 1
ATOM 751 C CA . LYS A 1 97 ? -7.958 3.283 -18.638 1.00 89.88 97 LYS A CA 1
ATOM 752 C C . LYS A 1 97 ? -6.454 3.460 -18.858 1.00 89.88 97 LYS A C 1
ATOM 754 O O . LYS A 1 97 ? -6.033 3.797 -19.961 1.00 89.88 97 LYS A O 1
ATOM 759 N N . LYS A 1 98 ? -5.642 3.269 -17.813 1.00 88.12 98 LYS A N 1
ATOM 760 C CA . LYS A 1 98 ? -4.178 3.353 -17.907 1.00 88.12 98 LYS A CA 1
ATOM 761 C C . LYS A 1 98 ? -3.549 2.072 -18.456 1.00 88.12 98 LYS A C 1
ATOM 763 O O . LYS A 1 98 ? -2.612 2.178 -19.246 1.00 88.12 98 LYS A O 1
ATOM 768 N N . SER A 1 99 ? -4.042 0.905 -18.047 1.00 85.31 99 SER A N 1
ATOM 769 C CA . SER A 1 99 ? -3.412 -0.393 -18.320 1.00 85.31 99 SER A CA 1
ATOM 770 C C . SER A 1 99 ? -3.893 -1.074 -19.603 1.00 85.31 99 SER A C 1
ATOM 772 O O . SER A 1 99 ? -3.101 -1.758 -20.243 1.00 85.31 99 SER A O 1
ATOM 774 N N . ILE A 1 100 ? -5.157 -0.911 -20.000 1.00 88.19 100 ILE A N 1
ATOM 775 C CA . ILE A 1 100 ? -5.748 -1.625 -21.142 1.00 88.19 100 ILE A CA 1
ATOM 776 C C . ILE A 1 100 ? -5.976 -0.636 -22.283 1.00 88.19 100 ILE A C 1
ATOM 778 O O . ILE A 1 100 ? -6.933 0.136 -22.271 1.00 88.19 100 ILE A O 1
ATOM 782 N N . LYS A 1 101 ? -5.066 -0.656 -23.262 1.00 86.62 101 LYS A N 1
ATOM 783 C CA . LYS A 1 101 ? -5.108 0.220 -24.447 1.00 86.62 101 LYS A CA 1
ATOM 784 C C . LYS A 1 101 ? -5.342 -0.527 -25.762 1.00 86.62 101 LYS A C 1
ATOM 786 O O . LYS A 1 101 ? -5.866 0.063 -26.699 1.00 86.62 101 LYS A O 1
ATOM 791 N N . ASP A 1 102 ? -5.027 -1.821 -25.794 1.00 88.75 102 ASP A N 1
ATOM 792 C CA . ASP A 1 102 ? -5.045 -2.639 -27.007 1.00 88.75 102 ASP A CA 1
ATOM 793 C C . ASP A 1 102 ? -6.052 -3.790 -26.908 1.00 88.75 102 ASP A C 1
ATOM 795 O O . ASP A 1 102 ? -6.347 -4.289 -25.818 1.00 88.75 102 ASP A O 1
ATOM 799 N N . TYR A 1 103 ? -6.499 -4.289 -28.065 1.00 87.94 103 TYR A N 1
ATOM 800 C CA . TYR A 1 103 ? -7.384 -5.458 -28.168 1.00 87.94 103 TYR A CA 1
ATOM 801 C C . TYR A 1 103 ? -6.836 -6.694 -27.436 1.00 87.94 103 TYR A C 1
ATOM 803 O O . TYR A 1 103 ? -7.588 -7.394 -26.763 1.00 87.94 103 TYR A O 1
ATOM 811 N N . ILE A 1 104 ? -5.520 -6.930 -27.500 1.00 87.12 104 ILE A N 1
ATOM 812 C CA . ILE A 1 104 ? -4.859 -8.037 -26.786 1.00 87.12 104 ILE A CA 1
ATOM 813 C C . ILE A 1 104 ? -5.003 -7.864 -25.266 1.00 87.12 104 ILE A C 1
ATOM 815 O O . ILE A 1 104 ? -5.301 -8.826 -24.562 1.00 87.12 104 ILE A O 1
ATOM 819 N N . GLY A 1 105 ? -4.867 -6.635 -24.757 1.00 87.44 105 GLY A N 1
ATOM 820 C CA . GLY A 1 105 ? -5.045 -6.335 -23.334 1.00 87.44 105 GLY A CA 1
ATOM 821 C C . GLY A 1 105 ? -6.473 -6.597 -22.847 1.00 87.44 105 GLY A C 1
ATOM 822 O O . GLY A 1 105 ? -6.656 -7.101 -21.741 1.00 87.44 105 GLY A O 1
ATOM 823 N N . ILE A 1 106 ? -7.479 -6.328 -23.687 1.00 91.31 106 ILE A N 1
ATOM 824 C CA . ILE A 1 106 ? -8.887 -6.636 -23.383 1.00 91.31 106 ILE A CA 1
ATOM 825 C C . ILE A 1 106 ? -9.098 -8.152 -23.280 1.00 91.31 106 ILE A C 1
ATOM 827 O O . ILE A 1 106 ? -9.757 -8.616 -22.349 1.00 91.31 106 ILE A O 1
ATOM 831 N N . ILE A 1 107 ? -8.519 -8.927 -24.202 1.00 91.44 107 ILE A N 1
ATOM 832 C CA . ILE A 1 107 ? -8.625 -10.394 -24.196 1.00 91.44 107 ILE A CA 1
ATOM 833 C C . ILE A 1 107 ? -7.975 -10.970 -22.937 1.00 91.44 107 ILE A C 1
ATOM 835 O O . ILE A 1 107 ? -8.613 -11.749 -22.231 1.00 91.44 107 ILE A O 1
ATOM 839 N N . ILE A 1 108 ? -6.744 -10.552 -22.619 1.00 90.50 108 ILE A N 1
ATOM 840 C CA . ILE A 1 108 ? -6.040 -11.005 -21.411 1.00 90.50 108 ILE A CA 1
ATOM 841 C C . ILE A 1 108 ? -6.852 -10.646 -20.164 1.00 90.50 108 ILE A C 1
ATOM 843 O O . ILE A 1 108 ? -7.043 -11.500 -19.304 1.00 90.50 108 ILE A O 1
ATOM 847 N N . PHE A 1 109 ? -7.399 -9.428 -20.080 1.00 91.25 109 PHE A N 1
ATOM 848 C CA . PHE A 1 109 ? -8.257 -9.047 -18.960 1.00 91.25 109 PHE A CA 1
ATOM 849 C C . PHE A 1 109 ? -9.468 -9.977 -18.816 1.00 91.25 109 PHE A C 1
ATOM 851 O O . PHE A 1 109 ? -9.714 -10.483 -17.723 1.00 91.25 109 PHE A O 1
ATOM 858 N N . LEU A 1 110 ? -10.230 -10.197 -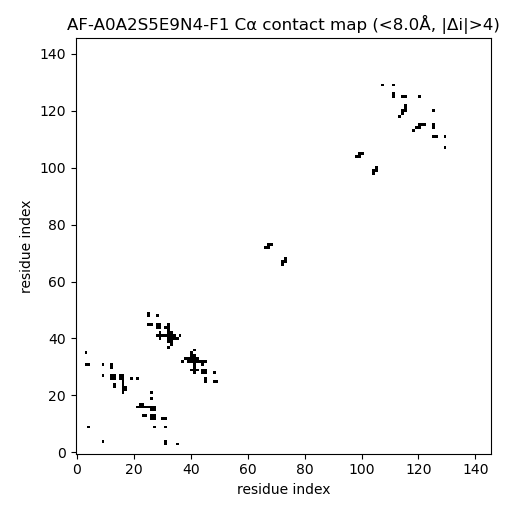19.894 1.00 92.88 110 LEU A N 1
ATOM 859 C CA . LEU A 1 110 ? -11.463 -10.987 -19.838 1.00 92.88 110 LEU A CA 1
ATOM 860 C C . LEU A 1 110 ? -11.176 -12.437 -19.453 1.00 92.88 110 LEU A C 1
ATOM 862 O O . LEU A 1 110 ? -11.857 -12.984 -18.586 1.00 92.88 110 LEU A O 1
ATOM 866 N N . VAL A 1 111 ? -10.146 -13.039 -20.050 1.00 92.12 111 VAL A N 1
ATOM 867 C CA . VAL A 1 111 ? -9.731 -14.408 -19.727 1.00 92.12 111 VAL A CA 1
ATOM 868 C C . VAL A 1 111 ? -9.297 -14.496 -18.266 1.00 92.12 111 VAL A C 1
ATOM 870 O O . VAL A 1 111 ? -9.813 -15.337 -17.530 1.00 92.12 111 VAL A O 1
ATOM 873 N N . SER A 1 112 ? -8.424 -13.601 -17.805 1.00 91.06 112 SER A N 1
ATOM 874 C CA . SER A 1 112 ? -7.943 -13.611 -16.420 1.00 91.06 112 SER A CA 1
ATOM 875 C C . SER A 1 112 ? -9.061 -13.343 -15.411 1.00 91.06 112 SER A C 1
ATOM 877 O O . SER A 1 112 ? -9.105 -13.987 -14.362 1.00 91.06 112 SER A O 1
ATOM 879 N N . PHE A 1 113 ? -10.010 -12.463 -15.738 1.00 91.62 113 PHE A N 1
ATOM 880 C CA . PHE A 1 113 ? -11.188 -12.208 -14.913 1.00 91.62 113 PHE A CA 1
ATOM 881 C C . PHE A 1 113 ? -12.075 -13.450 -14.791 1.00 91.62 113 PHE A C 1
ATOM 883 O O . PHE A 1 113 ? -12.427 -13.832 -13.677 1.00 91.62 113 PHE A O 1
ATOM 890 N N . LEU A 1 114 ? -12.391 -14.119 -15.906 1.00 92.88 114 LEU A N 1
ATOM 891 C CA . LEU A 1 114 ? -13.190 -15.349 -15.896 1.00 92.88 114 LEU A CA 1
ATOM 892 C C . LEU A 1 114 ? -12.490 -16.470 -15.119 1.00 92.88 114 LEU A C 1
ATOM 894 O O . LEU A 1 114 ? -13.125 -17.160 -14.321 1.00 92.88 114 LEU A O 1
ATOM 898 N N . VAL A 1 115 ? -11.176 -16.620 -15.297 1.00 92.25 115 VAL A N 1
ATOM 899 C CA . VAL A 1 115 ? -10.389 -17.629 -14.581 1.00 92.25 115 VAL A CA 1
ATOM 900 C C . VAL A 1 115 ? -10.440 -17.395 -13.070 1.00 92.25 115 VAL A C 1
ATOM 902 O O . VAL A 1 115 ? -10.735 -18.322 -12.318 1.00 92.25 115 VAL A O 1
ATOM 905 N N . VAL A 1 116 ? -10.221 -16.164 -12.604 1.00 92.38 116 VAL A N 1
ATOM 906 C CA . VAL A 1 116 ? -10.279 -15.856 -11.164 1.00 92.38 116 VAL A CA 1
ATOM 907 C C . VAL A 1 116 ? -11.707 -15.968 -10.620 1.00 92.38 116 VAL A C 1
ATOM 909 O O . VAL A 1 116 ? -11.903 -16.530 -9.542 1.00 92.38 116 VAL A O 1
ATOM 912 N N . ALA A 1 117 ? -12.704 -15.474 -11.360 1.00 91.44 117 ALA A N 1
ATOM 913 C CA . ALA A 1 117 ? -14.096 -15.448 -10.916 1.00 91.44 117 ALA A CA 1
ATOM 914 C C . ALA A 1 117 ? -14.706 -16.853 -10.777 1.00 91.44 117 ALA A C 1
ATOM 916 O O . ALA A 1 117 ? -15.462 -17.094 -9.836 1.00 91.44 117 ALA A O 1
ATOM 917 N N . PHE A 1 118 ? -14.373 -17.780 -11.683 1.00 92.69 118 PHE A N 1
ATOM 918 C CA . PHE A 1 118 ? -15.004 -19.103 -11.728 1.00 92.69 118 PHE A CA 1
ATOM 919 C C . PHE A 1 118 ? -14.118 -20.240 -11.211 1.00 92.69 118 PHE A C 1
ATOM 921 O O . PHE A 1 118 ? -14.635 -21.152 -10.567 1.00 92.69 118 PHE A O 1
ATOM 928 N N . LEU A 1 119 ? -12.800 -20.207 -11.441 1.00 86.31 119 LEU A N 1
ATOM 929 C CA . LEU A 1 119 ? -11.921 -21.335 -11.098 1.00 86.31 119 LEU A CA 1
ATOM 930 C C . LEU A 1 119 ? -11.318 -21.263 -9.687 1.00 86.31 119 LEU A C 1
ATOM 932 O O . LEU A 1 119 ? -10.557 -22.156 -9.320 1.00 86.31 119 LEU A O 1
ATOM 936 N N . LYS A 1 120 ? -11.654 -20.244 -8.875 1.00 83.31 120 LYS A N 1
ATOM 937 C CA . LYS A 1 120 ? -11.136 -20.046 -7.498 1.00 83.31 120 LYS A CA 1
ATOM 938 C C . LYS A 1 120 ? -9.603 -20.154 -7.389 1.00 83.31 120 LYS A C 1
ATOM 940 O O . LYS A 1 120 ? -9.066 -20.446 -6.322 1.00 83.31 120 LYS A O 1
ATOM 945 N N . LEU A 1 121 ? -8.895 -19.936 -8.495 1.00 86.31 121 LEU A N 1
ATOM 946 C CA . LEU A 1 121 ? -7.441 -19.969 -8.541 1.00 86.31 121 LEU A CA 1
ATOM 947 C C . LEU A 1 121 ? -6.881 -18.754 -7.809 1.00 86.31 121 LEU A C 1
ATOM 949 O O . LEU A 1 121 ? -7.479 -17.677 -7.815 1.00 86.31 121 LEU A O 1
ATOM 9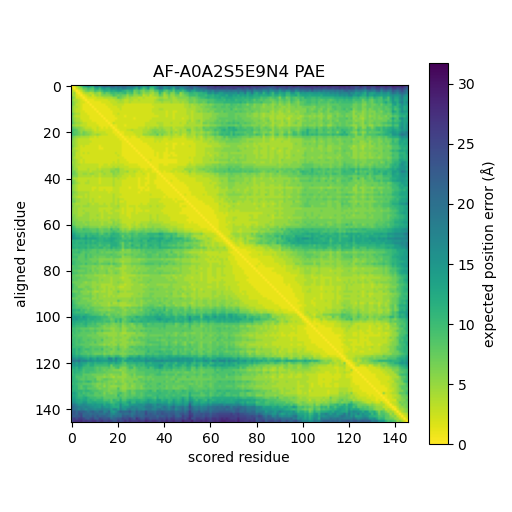53 N N . SER A 1 122 ? -5.707 -18.926 -7.200 1.00 89.56 122 SER A N 1
ATOM 954 C CA . SER A 1 122 ? -5.006 -17.811 -6.569 1.00 89.56 122 SER A CA 1
ATOM 955 C C . SER A 1 122 ? -4.757 -16.710 -7.610 1.00 89.56 122 SER A C 1
ATOM 957 O O . SER A 1 122 ? -4.117 -16.989 -8.631 1.00 89.56 122 SER A O 1
ATOM 959 N N . PRO A 1 123 ? -5.199 -15.461 -7.362 1.00 88.81 123 PRO A N 1
ATOM 960 C CA . PRO A 1 123 ? -4.964 -14.345 -8.274 1.00 88.81 123 PRO A CA 1
ATOM 961 C C . PRO A 1 123 ? -3.483 -14.164 -8.620 1.00 88.81 123 PRO A C 1
ATOM 963 O O . PRO A 1 123 ? -3.156 -13.790 -9.740 1.00 88.81 123 PRO A O 1
ATOM 966 N N . VAL A 1 124 ? -2.582 -14.502 -7.692 1.00 90.25 124 VAL A N 1
ATOM 967 C CA . VAL A 1 124 ? -1.128 -14.427 -7.897 1.00 90.25 124 VAL A CA 1
ATOM 968 C C . VAL A 1 124 ? -0.682 -15.303 -9.071 1.00 90.25 124 VAL A C 1
ATOM 970 O O . VAL A 1 124 ? 0.084 -14.854 -9.919 1.00 90.25 124 VAL A O 1
ATOM 973 N N . VAL A 1 125 ? -1.198 -16.532 -9.163 1.00 91.00 125 VAL A N 1
ATOM 974 C CA . VAL A 1 125 ? -0.857 -17.466 -10.250 1.00 91.00 125 VAL A CA 1
ATOM 975 C C . VAL A 1 125 ? -1.354 -16.928 -11.588 1.00 91.00 125 VAL A C 1
ATOM 977 O O . VAL A 1 125 ? -0.624 -16.949 -12.577 1.00 91.00 125 VAL A O 1
ATOM 980 N N . VAL A 1 126 ? -2.576 -16.391 -11.609 1.00 91.88 126 VAL A N 1
ATOM 981 C CA . VAL A 1 126 ? -3.173 -15.819 -12.822 1.00 91.88 126 VAL A CA 1
ATOM 982 C C . VAL A 1 126 ? -2.391 -14.595 -13.296 1.00 91.88 126 VAL A C 1
ATOM 984 O O . VAL A 1 126 ? -2.176 -14.444 -14.497 1.00 91.88 126 VAL A O 1
ATOM 987 N N . VAL A 1 127 ? -1.910 -13.753 -12.379 1.00 90.69 127 VAL A N 1
ATOM 988 C CA . VAL A 1 127 ? -1.061 -12.599 -12.711 1.00 90.69 127 VAL A CA 1
ATOM 989 C C . VAL A 1 127 ? 0.253 -13.049 -13.349 1.00 90.69 127 VAL A C 1
ATOM 991 O O . VAL A 1 127 ? 0.607 -12.540 -14.411 1.00 90.69 127 VAL A O 1
ATOM 994 N N . ILE A 1 128 ? 0.942 -14.033 -12.762 1.00 92.75 128 ILE A N 1
ATOM 995 C CA . ILE A 1 128 ? 2.206 -14.556 -13.308 1.00 92.75 128 ILE A CA 1
ATOM 996 C C . ILE A 1 128 ? 1.987 -15.171 -14.700 1.00 92.75 128 ILE A C 1
ATOM 998 O O . ILE A 1 128 ? 2.750 -14.890 -15.624 1.00 92.75 128 ILE A O 1
ATOM 1002 N N . ALA A 1 129 ? 0.920 -15.954 -14.879 1.00 91.81 129 ALA A N 1
ATOM 1003 C CA . ALA A 1 129 ? 0.581 -16.545 -16.173 1.00 91.81 129 ALA A CA 1
ATOM 1004 C C . ALA A 1 129 ? 0.241 -15.477 -17.227 1.00 91.81 129 ALA A C 1
ATOM 1006 O O . ALA A 1 129 ? 0.743 -15.533 -18.348 1.00 91.81 129 ALA A O 1
ATOM 1007 N N . SER A 1 130 ? -0.560 -14.472 -16.860 1.00 89.88 130 SER A N 1
ATOM 1008 C CA . SER A 1 130 ? -0.925 -13.359 -17.751 1.00 89.88 130 SER A CA 1
ATOM 1009 C C . SER A 1 130 ? 0.302 -12.555 -18.180 1.00 89.88 130 SER A C 1
ATOM 1011 O O . SER A 1 130 ? 0.406 -12.157 -19.338 1.00 89.88 130 SER A O 1
ATOM 1013 N N . PHE A 1 131 ? 1.247 -12.345 -17.260 1.00 90.06 131 PHE A N 1
ATOM 1014 C CA . PHE A 1 131 ? 2.513 -11.679 -17.545 1.00 90.06 131 PHE A CA 1
ATOM 1015 C C . PHE A 1 131 ? 3.364 -12.481 -18.540 1.00 90.06 131 PHE A C 1
ATOM 1017 O O . PHE A 1 131 ? 3.815 -11.924 -19.539 1.00 90.06 131 PHE A O 1
ATOM 1024 N N . ALA A 1 132 ? 3.520 -13.791 -18.323 1.00 92.75 132 ALA A N 1
ATOM 1025 C CA . ALA A 1 132 ? 4.261 -14.664 -19.235 1.00 92.75 132 ALA A CA 1
ATOM 1026 C C . ALA A 1 132 ? 3.644 -14.685 -20.646 1.00 92.75 132 ALA A C 1
ATOM 1028 O O . ALA A 1 132 ? 4.357 -14.521 -21.635 1.00 92.75 132 ALA A O 1
ATOM 1029 N N . VAL A 1 133 ? 2.316 -14.814 -20.742 1.00 90.31 133 VAL A N 1
ATOM 1030 C CA . VAL A 1 133 ? 1.585 -14.752 -22.019 1.00 90.31 133 VAL A CA 1
ATOM 1031 C C . VAL A 1 133 ? 1.784 -13.399 -22.704 1.00 90.31 133 VAL A C 1
ATOM 1033 O O . VAL A 1 133 ? 2.040 -13.352 -23.906 1.00 90.31 133 VAL A O 1
ATOM 1036 N N . GLY A 1 134 ? 1.720 -12.301 -21.945 1.00 87.75 134 GLY A N 1
ATOM 1037 C CA . GLY A 1 134 ? 1.967 -10.957 -22.463 1.00 87.75 134 GLY A CA 1
ATOM 1038 C C . GLY A 1 134 ? 3.357 -10.804 -23.087 1.00 87.75 134 GLY A C 1
ATOM 1039 O O . GLY A 1 134 ? 3.465 -10.272 -24.191 1.00 87.75 134 GLY A O 1
ATOM 1040 N N . LEU A 1 135 ? 4.402 -11.323 -22.432 1.00 88.69 135 LEU A N 1
ATOM 1041 C CA . LEU A 1 135 ? 5.774 -11.271 -22.949 1.00 88.69 135 LEU A CA 1
ATOM 1042 C C . LEU A 1 135 ? 5.947 -12.059 -24.250 1.00 88.69 135 LEU A C 1
ATOM 1044 O O . LEU A 1 135 ? 6.561 -11.550 -25.185 1.00 88.69 135 LEU A O 1
ATOM 1048 N N . ILE A 1 136 ? 5.379 -13.266 -24.334 1.00 90.25 136 ILE A N 1
ATOM 1049 C CA . ILE A 1 136 ? 5.473 -14.111 -25.536 1.00 90.25 136 ILE A CA 1
ATOM 1050 C C . ILE A 1 136 ? 4.802 -13.422 -26.731 1.00 90.25 136 ILE A C 1
ATOM 1052 O O . ILE A 1 136 ? 5.361 -13.370 -27.825 1.00 90.25 136 ILE A O 1
ATOM 1056 N N . ILE A 1 137 ? 3.614 -12.848 -26.521 1.00 86.69 137 ILE A N 1
ATOM 1057 C CA . ILE A 1 137 ? 2.887 -12.142 -27.583 1.00 86.69 137 ILE A CA 1
ATOM 1058 C C . ILE A 1 137 ? 3.653 -10.891 -28.030 1.00 86.69 137 ILE A C 1
ATOM 1060 O O . ILE A 1 137 ? 3.678 -10.581 -29.221 1.00 86.69 137 ILE A O 1
ATOM 1064 N N . GLN A 1 138 ? 4.282 -10.172 -27.097 1.00 82.88 138 GLN A N 1
ATOM 1065 C CA . GLN A 1 138 ? 5.052 -8.976 -27.422 1.00 82.88 138 GLN A CA 1
ATOM 1066 C C . GLN A 1 138 ? 6.334 -9.301 -28.201 1.00 82.88 138 GLN A C 1
ATOM 1068 O O . GLN A 1 138 ? 6.635 -8.597 -29.159 1.00 82.88 138 GLN A O 1
ATOM 1073 N N . GLN A 1 139 ? 7.032 -10.385 -27.851 1.00 80.38 139 GLN A N 1
ATOM 1074 C CA . GLN A 1 139 ? 8.221 -10.847 -28.577 1.00 80.38 139 GLN A CA 1
ATOM 1075 C C . GLN A 1 139 ? 7.900 -11.233 -30.026 1.00 80.38 139 GLN A C 1
ATOM 1077 O O . GLN A 1 139 ? 8.561 -10.745 -30.937 1.00 80.38 139 GLN A O 1
ATOM 1082 N N . ASN A 1 140 ? 6.837 -12.013 -30.259 1.00 76.31 140 ASN A N 1
ATOM 1083 C CA . ASN A 1 140 ? 6.433 -12.385 -31.622 1.00 76.31 140 ASN A CA 1
ATOM 1084 C C . ASN A 1 140 ? 6.069 -11.161 -32.475 1.00 76.31 140 ASN A C 1
ATOM 1086 O O . ASN A 1 140 ? 6.360 -11.114 -33.665 1.00 76.31 140 ASN A O 1
ATOM 1090 N N . LYS A 1 141 ? 5.460 -10.140 -31.860 1.00 72.75 141 LYS A N 1
ATOM 1091 C CA . LYS A 1 141 ? 5.070 -8.910 -32.556 1.00 72.75 141 LYS A CA 1
ATOM 1092 C C . LYS A 1 141 ? 6.264 -8.018 -32.920 1.00 72.75 141 LYS A C 1
ATOM 1094 O O . LYS A 1 141 ? 6.145 -7.235 -33.859 1.00 72.75 141 LYS A O 1
ATOM 1099 N N . ASP A 1 142 ? 7.371 -8.108 -32.181 1.00 69.75 142 ASP A N 1
ATOM 1100 C CA . ASP A 1 142 ? 8.631 -7.425 -32.506 1.00 69.75 142 ASP A CA 1
ATOM 1101 C C . ASP A 1 142 ? 9.444 -8.179 -33.573 1.00 69.75 142 ASP A C 1
ATOM 1103 O O . ASP A 1 142 ? 10.132 -7.532 -34.363 1.00 69.75 142 ASP A O 1
ATOM 1107 N N . ASP A 1 143 ? 9.338 -9.511 -33.641 1.00 61.81 143 ASP A N 1
ATOM 1108 C CA . ASP A 1 143 ? 9.971 -10.317 -34.697 1.00 61.81 143 ASP A CA 1
ATOM 1109 C C . ASP A 1 143 ? 9.248 -10.192 -36.049 1.00 61.81 143 ASP A C 1
ATOM 1111 O O . ASP A 1 143 ? 9.916 -10.049 -37.066 1.00 61.81 143 ASP A O 1
ATOM 1115 N N . ASP A 1 144 ? 7.910 -10.120 -36.077 1.00 59.91 144 ASP A N 1
ATOM 1116 C CA . ASP A 1 144 ? 7.134 -9.875 -37.313 1.00 59.91 144 ASP A CA 1
ATOM 1117 C C . ASP A 1 144 ? 7.326 -8.455 -37.892 1.00 59.91 144 ASP A C 1
ATOM 1119 O O . ASP A 1 144 ? 6.882 -8.155 -39.004 1.00 59.91 144 ASP A O 1
ATOM 1123 N N . ARG A 1 145 ? 7.927 -7.538 -37.119 1.00 57.72 145 ARG A N 1
ATOM 1124 C CA . ARG A 1 145 ? 8.134 -6.130 -37.499 1.00 57.72 145 ARG A CA 1
ATOM 1125 C C . ARG A 1 145 ? 9.551 -5.835 -38.004 1.00 57.72 145 ARG A C 1
ATOM 1127 O O . ARG A 1 145 ? 9.803 -4.694 -38.402 1.00 57.72 145 ARG A O 1
ATOM 1134 N N . LYS A 1 146 ? 10.454 -6.817 -37.954 1.00 46.44 146 LYS A N 1
ATOM 1135 C CA . LYS A 1 146 ? 11.794 -6.775 -38.556 1.00 46.44 146 LYS A CA 1
ATOM 1136 C C . LYS A 1 146 ? 11.772 -7.367 -39.958 1.00 46.44 146 LYS A C 1
ATOM 1138 O O . LYS A 1 146 ? 12.554 -6.853 -40.787 1.00 46.44 146 LYS A O 1
#

pLDDT: mean 90.0, std 8.31, range [46.44, 97.38]